Protein AF-A0A117SUQ1-F1 (afdb_monomer)

Radius of gyration: 14.49 Å; Cα contacts (8 Å, |Δi|>4): 176; chains: 1; bounding box: 34×28×43 Å

Solvent-accessible surface area (backbone atoms only — not comparable to full-atom values): 6159 Å² total; per-residue (Å²): 117,46,29,34,30,40,21,9,68,80,83,81,52,72,22,83,50,46,45,81,46,21,34,23,33,42,32,31,40,35,34,81,90,78,72,46,76,41,84,72,52,73,45,76,35,82,58,24,73,60,69,93,55,97,49,68,66,69,52,46,56,70,32,52,77,69,72,52,56,89,61,70,69,55,27,55,50,48,42,35,70,76,75,39,67,80,47,77,41,78,49,55,72,30,73,54,71,68,58,49,47,68,79,65,68,123

pLDDT: mean 83.5, std 16.39, range [40.38, 98.38]

Secondary structure (DSSP, 8-state):
-EEEEEEESSSSSBPSSBGGG-SEEEEEEEETTTTEEEEEEEEE-TTSS----S-HHHHHHHHHTTT---SHHHHHHHHHHHHSTT-SEEE-SB--HHHHHHHH--

Mean predicted aligned error: 6.82 Å

Foldseek 3Di:
DAKEWAQAQPLPDFDPDASLQRQKTFIWDQDPVVRDIGTDDMGGRPNNPQDPDVDPVVSCVVCVVVVADNDAPSNLVCCCVPPCVRHPYYDHPDHDPRSVCNNPVD

Sequence (106 aa):
MIRIALCTNDGKSISDGHFAHAKRYVIYDYDERTGNLNYVETRDNPLGNVADIDDPEAMHNAISDLGIPMHGVEKYEWLHRNMLNDVNVVIASGACPLSHSYFTSG

Structure (mmCIF, N/CA/C/O backbone):
data_AF-A0A117SUQ1-F1
#
_entry.id   AF-A0A117SUQ1-F1
#
loop_
_atom_site.group_PDB
_atom_site.id
_atom_site.type_symbol
_atom_site.label_atom_id
_atom_site.label_alt_id
_atom_site.label_comp_id
_atom_site.label_asym_id
_atom_site.label_entity_id
_atom_site.label_seq_id
_atom_site.pdbx_PDB_ins_code
_atom_site.Cartn_x
_atom_site.Cartn_y
_atom_site.Cartn_z
_atom_site.occupancy
_atom_site.B_iso_or_equiv
_atom_site.auth_seq_id
_atom_site.auth_comp_id
_atom_site.auth_asym_id
_atom_site.auth_atom_id
_atom_site.pdbx_PDB_model_num
ATOM 1 N N . MET A 1 1 ? -14.301 5.086 9.620 1.00 90.31 1 MET A N 1
ATOM 2 C CA . MET A 1 1 ? -13.560 3.850 9.286 1.00 90.31 1 MET A CA 1
ATOM 3 C C . MET A 1 1 ? -12.492 4.258 8.309 1.00 90.31 1 MET A C 1
ATOM 5 O O . MET A 1 1 ? -12.838 4.787 7.259 1.00 90.31 1 MET A O 1
ATOM 9 N N . ILE A 1 2 ? -11.233 4.080 8.684 1.00 97.31 2 ILE A N 1
ATOM 10 C CA . ILE A 1 2 ? -10.087 4.436 7.849 1.00 97.31 2 ILE A CA 1
ATOM 11 C C . ILE A 1 2 ? -9.510 3.139 7.297 1.00 97.31 2 ILE A C 1
ATOM 13 O O . ILE A 1 2 ? -9.128 2.266 8.077 1.00 97.31 2 ILE A O 1
ATOM 17 N N . ARG A 1 3 ? -9.431 3.019 5.973 1.00 98.19 3 ARG A N 1
ATOM 18 C CA . ARG A 1 3 ? -8.778 1.892 5.312 1.00 98.19 3 ARG A CA 1
ATOM 19 C C . ARG A 1 3 ? -7.293 2.171 5.125 1.00 98.19 3 ARG A C 1
ATOM 21 O O . ARG A 1 3 ? -6.906 3.176 4.528 1.00 98.19 3 ARG A O 1
ATOM 28 N N . ILE A 1 4 ? -6.467 1.273 5.642 1.00 98.12 4 ILE A N 1
ATOM 29 C CA . ILE A 1 4 ? -5.013 1.403 5.709 1.00 98.12 4 ILE A CA 1
ATOM 30 C C . ILE A 1 4 ? -4.377 0.286 4.884 1.00 98.12 4 ILE A C 1
ATOM 32 O O . ILE A 1 4 ? -4.691 -0.883 5.091 1.00 98.12 4 ILE A O 1
ATOM 36 N N . ALA A 1 5 ? -3.442 0.632 4.001 1.00 97.75 5 ALA A N 1
ATOM 37 C CA . ALA A 1 5 ? -2.581 -0.319 3.309 1.00 97.75 5 ALA A CA 1
ATOM 38 C C . ALA A 1 5 ? -1.170 -0.313 3.908 1.00 97.75 5 ALA A C 1
ATOM 40 O O . ALA A 1 5 ? -0.477 0.705 3.892 1.00 97.75 5 ALA A O 1
ATOM 41 N N . LEU A 1 6 ? -0.719 -1.468 4.392 1.00 97.19 6 LEU A N 1
ATOM 42 C CA . LEU A 1 6 ? 0.658 -1.714 4.816 1.00 97.19 6 LEU A CA 1
ATOM 43 C C . LEU A 1 6 ? 1.451 -2.361 3.679 1.00 97.19 6 LEU A C 1
ATOM 45 O O . LEU A 1 6 ? 1.113 -3.450 3.214 1.00 97.19 6 LEU A O 1
ATOM 49 N N . CYS A 1 7 ? 2.518 -1.696 3.243 1.00 96.12 7 CYS A N 1
ATOM 50 C CA . CYS A 1 7 ? 3.359 -2.157 2.140 1.00 96.12 7 CYS A CA 1
ATOM 51 C C . CYS A 1 7 ? 4.370 -3.183 2.645 1.00 96.12 7 CYS A C 1
ATOM 53 O O . CYS A 1 7 ? 5.173 -2.865 3.519 1.00 96.12 7 CYS A O 1
ATOM 55 N N . THR A 1 8 ? 4.368 -4.399 2.101 1.00 94.94 8 THR A N 1
ATOM 56 C CA . THR A 1 8 ? 5.217 -5.493 2.591 1.00 94.94 8 THR A CA 1
ATOM 57 C C . THR A 1 8 ? 5.697 -6.410 1.470 1.00 94.94 8 THR A C 1
ATOM 59 O O . THR A 1 8 ? 5.062 -6.523 0.423 1.00 94.94 8 THR A O 1
ATOM 62 N N . ASN A 1 9 ? 6.835 -7.068 1.700 1.00 91.81 9 ASN A N 1
ATOM 63 C CA . ASN A 1 9 ? 7.374 -8.102 0.816 1.00 91.81 9 ASN A CA 1
ATOM 64 C C . ASN A 1 9 ? 7.082 -9.524 1.318 1.00 91.81 9 ASN A C 1
ATOM 66 O O . ASN A 1 9 ? 7.014 -10.458 0.521 1.00 91.81 9 ASN A O 1
ATOM 70 N N . ASP A 1 10 ? 6.887 -9.691 2.626 1.00 90.69 10 ASP A N 1
ATOM 71 C CA . ASP A 1 10 ? 6.755 -10.983 3.307 1.00 90.69 10 ASP A CA 1
ATOM 72 C C . ASP A 1 10 ? 5.393 -11.168 4.006 1.00 90.69 10 ASP A C 1
ATOM 74 O O . ASP A 1 10 ? 5.078 -12.265 4.469 1.00 90.69 10 ASP A O 1
ATOM 78 N N . GLY A 1 11 ? 4.550 -10.129 4.042 1.00 88.12 11 GLY A N 1
ATOM 79 C CA . GLY A 1 11 ? 3.264 -10.116 4.748 1.00 88.12 11 GLY A CA 1
ATOM 80 C C . GLY A 1 11 ? 3.366 -9.803 6.242 1.00 88.12 11 GLY A C 1
ATOM 81 O O . GLY A 1 11 ? 2.350 -9.844 6.928 1.00 88.12 11 GLY A O 1
ATOM 82 N N . LYS A 1 12 ? 4.568 -9.535 6.760 1.00 87.81 12 LYS A N 1
ATOM 83 C CA . LYS A 1 12 ? 4.847 -9.403 8.199 1.00 87.81 12 LYS A CA 1
ATOM 84 C C . LYS A 1 12 ? 5.567 -8.106 8.540 1.00 87.81 12 LYS A C 1
ATOM 86 O O . LYS A 1 12 ? 5.257 -7.489 9.553 1.00 87.81 12 LYS A O 1
ATOM 91 N N . SER A 1 13 ? 6.531 -7.712 7.719 1.00 92.25 13 SER A N 1
ATOM 92 C CA . SER A 1 13 ? 7.364 -6.528 7.900 1.00 92.25 13 SER A CA 1
ATOM 93 C C . SER A 1 13 ? 7.075 -5.489 6.822 1.00 92.25 13 SER A C 1
ATOM 95 O O . SER A 1 13 ? 6.653 -5.827 5.716 1.00 92.25 13 SER A O 1
ATOM 97 N N . ILE A 1 14 ? 7.277 -4.208 7.132 1.00 92.56 14 ILE A N 1
ATOM 98 C CA . ILE A 1 14 ? 7.167 -3.157 6.116 1.00 92.56 14 ILE A CA 1
ATOM 99 C C . ILE A 1 14 ? 8.297 -3.358 5.101 1.00 92.56 14 ILE A C 1
ATOM 101 O O . ILE A 1 14 ? 9.453 -3.501 5.495 1.00 92.56 14 ILE A O 1
ATOM 105 N N . SER A 1 15 ? 7.954 -3.369 3.810 1.00 91.06 15 SER A N 1
ATOM 106 C CA . SER A 1 15 ? 8.919 -3.472 2.709 1.00 91.06 15 SER A CA 1
ATOM 107 C C . SER A 1 15 ? 9.977 -2.389 2.848 1.00 91.06 15 SER A C 1
ATOM 109 O O . SER A 1 15 ? 9.646 -1.228 3.100 1.00 91.06 15 SER A O 1
ATOM 111 N N . ASP A 1 16 ? 11.232 -2.742 2.612 1.00 84.88 16 ASP A N 1
ATOM 112 C CA . ASP A 1 16 ? 12.277 -1.773 2.336 1.00 84.88 16 ASP A CA 1
ATOM 113 C C . ASP A 1 16 ? 12.023 -1.094 0.979 1.00 84.88 16 ASP A C 1
ATOM 115 O O . ASP A 1 16 ? 11.482 -1.688 0.044 1.00 84.88 16 ASP A O 1
ATOM 119 N N . GLY A 1 17 ? 12.342 0.196 0.891 1.00 84.75 17 GLY A N 1
ATOM 120 C CA . GLY A 1 17 ? 12.249 0.963 -0.347 1.00 84.75 17 GLY A CA 1
ATOM 121 C C . GLY A 1 17 ? 10.867 1.538 -0.674 1.00 84.75 17 GLY A C 1
ATOM 122 O O . GLY A 1 17 ? 10.049 1.863 0.187 1.00 84.75 17 GLY A O 1
ATOM 123 N N . HIS A 1 18 ? 10.651 1.77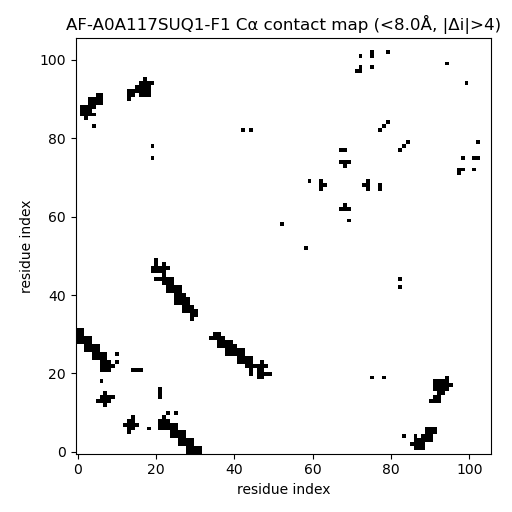4 -1.965 1.00 87.81 18 HIS A N 1
ATOM 124 C CA . HIS A 1 18 ? 9.525 2.559 -2.457 1.00 87.81 18 HIS A CA 1
ATOM 125 C C . HIS A 1 18 ? 8.228 1.734 -2.488 1.00 87.81 18 HIS A C 1
ATOM 127 O O . HIS A 1 18 ? 8.188 0.66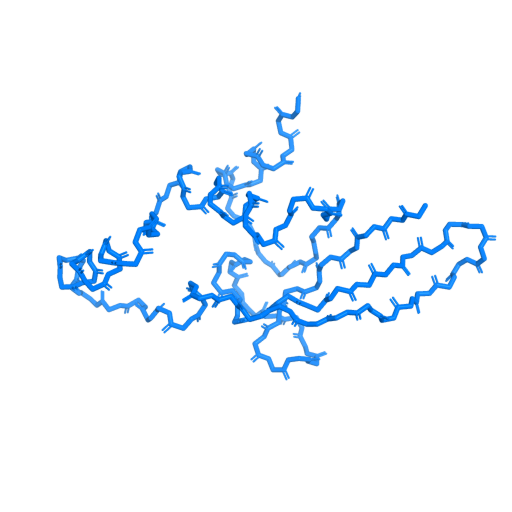9 -3.099 1.00 87.81 18 HIS A O 1
ATOM 133 N N . PHE A 1 19 ? 7.130 2.252 -1.924 1.00 90.12 19 PHE A N 1
ATOM 134 C CA . PHE A 1 19 ? 5.859 1.517 -1.769 1.00 90.12 19 PHE A CA 1
ATOM 135 C C . PHE A 1 19 ? 5.303 0.901 -3.069 1.00 90.12 19 PHE A C 1
ATOM 137 O O . PHE A 1 19 ? 4.699 -0.169 -3.056 1.00 90.12 19 PHE A O 1
ATOM 144 N N . ALA A 1 20 ? 5.516 1.569 -4.205 1.00 88.75 20 ALA A N 1
ATOM 145 C CA . ALA A 1 20 ? 5.099 1.094 -5.525 1.00 88.75 20 ALA A CA 1
ATOM 146 C C . ALA A 1 20 ? 5.792 -0.213 -5.978 1.00 88.75 20 ALA A C 1
ATOM 148 O O . ALA A 1 20 ? 5.342 -0.823 -6.946 1.00 88.75 20 ALA A O 1
ATOM 149 N N . HIS A 1 21 ? 6.876 -0.619 -5.306 1.00 87.19 21 HIS A N 1
ATOM 150 C CA . HIS A 1 21 ? 7.614 -1.867 -5.541 1.00 87.19 21 HIS A CA 1
ATOM 151 C C . HIS A 1 21 ? 7.360 -2.921 -4.455 1.00 87.19 21 HIS A C 1
ATOM 153 O O . HIS A 1 21 ? 7.855 -4.038 -4.568 1.00 87.19 21 HIS A O 1
ATOM 159 N N . ALA A 1 22 ? 6.581 -2.607 -3.414 1.00 91.69 22 ALA A N 1
ATOM 160 C CA . ALA A 1 22 ? 6.212 -3.608 -2.423 1.00 91.69 22 ALA A CA 1
ATOM 161 C C . ALA A 1 22 ? 5.446 -4.748 -3.103 1.00 91.69 22 ALA A C 1
ATOM 163 O O . ALA A 1 22 ? 4.555 -4.495 -3.919 1.00 91.69 22 ALA A O 1
ATOM 164 N N . LYS A 1 23 ? 5.775 -5.998 -2.765 1.00 92.50 23 LYS A N 1
ATOM 165 C CA . LYS A 1 23 ? 5.153 -7.179 -3.392 1.00 92.50 23 LYS A CA 1
ATOM 166 C C . LYS A 1 23 ? 3.678 -7.327 -3.064 1.00 92.50 23 LYS A C 1
ATOM 168 O O . LYS A 1 23 ? 2.943 -7.924 -3.844 1.00 92.50 23 LYS A O 1
ATOM 173 N N . ARG A 1 24 ? 3.239 -6.812 -1.919 1.00 95.19 24 ARG A N 1
ATOM 174 C CA . ARG A 1 24 ? 1.843 -6.882 -1.495 1.00 95.19 24 ARG A CA 1
ATOM 175 C C . ARG A 1 24 ? 1.456 -5.722 -0.583 1.00 95.19 24 ARG A C 1
ATOM 177 O O . ARG A 1 24 ? 2.297 -5.129 0.098 1.00 95.19 24 ARG A O 1
ATOM 184 N N . TYR A 1 25 ? 0.156 -5.466 -0.535 1.00 97.06 25 TYR A N 1
ATOM 185 C CA . TYR A 1 25 ? -0.485 -4.533 0.384 1.00 97.06 25 TYR A CA 1
ATOM 186 C C . TYR A 1 25 ? -1.373 -5.312 1.352 1.00 97.06 25 TYR A C 1
ATOM 188 O O . TYR A 1 25 ? -2.311 -5.989 0.931 1.00 97.06 25 TYR A O 1
ATOM 196 N N . VAL A 1 26 ? -1.081 -5.238 2.650 1.00 97.62 26 VAL A N 1
ATOM 197 C CA . VAL A 1 26 ? -1.945 -5.810 3.692 1.00 97.62 26 VAL A CA 1
ATOM 198 C C . VAL A 1 26 ? -2.932 -4.738 4.126 1.00 97.62 26 VAL A C 1
ATOM 200 O O . VAL A 1 26 ? -2.520 -3.668 4.576 1.00 97.62 26 VAL A O 1
ATOM 203 N N . ILE A 1 27 ? -4.221 -5.016 3.962 1.00 98.06 27 ILE A N 1
ATOM 204 C CA . ILE A 1 27 ? -5.287 -4.040 4.156 1.00 98.06 27 ILE A CA 1
ATOM 205 C C . ILE A 1 27 ? -5.926 -4.232 5.526 1.00 98.06 27 ILE A C 1
ATOM 207 O O . ILE A 1 27 ? -6.320 -5.342 5.894 1.00 98.06 27 ILE A O 1
ATOM 211 N N . TYR A 1 28 ? -6.052 -3.129 6.255 1.00 97.94 28 TYR A N 1
ATOM 212 C CA . TYR A 1 28 ? -6.724 -3.062 7.543 1.00 97.94 28 TYR A CA 1
ATOM 213 C C . TYR A 1 28 ? -7.793 -1.980 7.553 1.00 97.94 28 TYR A C 1
ATOM 215 O O . TYR A 1 28 ? -7.635 -0.933 6.928 1.00 97.94 28 TYR A O 1
ATOM 223 N N . ASP A 1 29 ? -8.825 -2.203 8.355 1.00 98.38 29 ASP A N 1
ATOM 224 C CA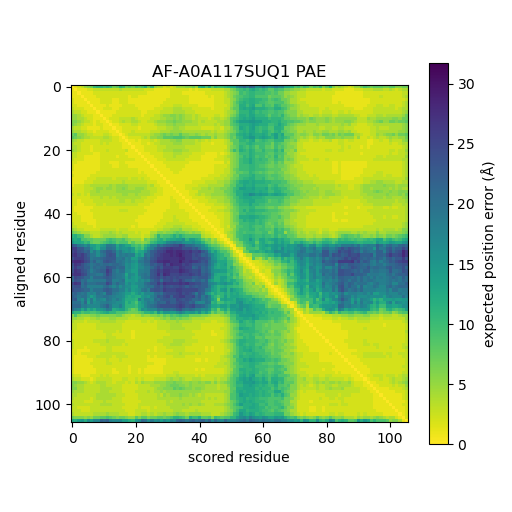 . ASP A 1 29 ? -9.778 -1.178 8.746 1.00 98.38 29 ASP A CA 1
ATOM 225 C C . ASP A 1 29 ? -9.498 -0.737 10.176 1.00 98.38 29 ASP A C 1
ATOM 227 O O . ASP A 1 29 ? -9.534 -1.539 11.113 1.00 98.38 29 ASP A O 1
ATOM 231 N N . TYR A 1 30 ? -9.251 0.558 10.341 1.00 98.00 30 TYR A N 1
ATOM 232 C CA . TYR A 1 30 ? -9.168 1.202 11.639 1.00 98.00 30 TYR A CA 1
ATOM 233 C C . TYR A 1 30 ? -10.519 1.826 11.997 1.00 98.00 30 TYR A C 1
ATOM 235 O O . TYR A 1 30 ? -11.032 2.713 11.298 1.00 98.00 30 TYR A O 1
ATOM 243 N N . ASP A 1 31 ? -11.109 1.343 13.088 1.00 97.50 31 ASP A N 1
ATOM 244 C CA . ASP A 1 31 ? -12.302 1.936 13.678 1.00 97.50 31 ASP A CA 1
ATOM 245 C C . ASP A 1 31 ? -11.902 3.031 14.668 1.00 97.50 31 ASP A C 1
ATOM 247 O O . ASP A 1 31 ? -11.524 2.764 15.806 1.00 97.50 31 ASP A O 1
ATOM 251 N N . GLU A 1 32 ? -12.044 4.284 14.245 1.00 95.12 32 GLU A N 1
ATOM 252 C CA . GLU A 1 32 ? -11.721 5.466 15.050 1.00 95.12 32 GLU A CA 1
ATOM 253 C C . GLU A 1 32 ? -12.526 5.560 16.354 1.00 95.12 32 GLU A C 1
ATOM 255 O O . GLU A 1 32 ? -12.096 6.226 17.292 1.00 95.12 32 GLU A O 1
ATOM 260 N N . ARG A 1 33 ? -13.692 4.905 16.440 1.00 96.38 33 ARG A N 1
ATOM 261 C CA . ARG A 1 33 ? -14.545 4.951 17.636 1.00 96.38 33 ARG A CA 1
ATOM 262 C C . ARG A 1 33 ? -14.063 4.003 18.722 1.00 96.38 33 ARG A C 1
ATOM 264 O O . ARG A 1 33 ? -14.236 4.298 19.902 1.00 96.38 33 ARG A O 1
ATOM 271 N N . THR A 1 34 ? -13.535 2.849 18.323 1.00 96.69 34 THR A N 1
ATOM 272 C CA . THR A 1 34 ? -13.122 1.783 19.247 1.00 96.69 34 THR A CA 1
ATOM 273 C C . THR A 1 34 ? -11.608 1.654 19.370 1.00 96.69 34 THR A C 1
ATOM 275 O O . THR A 1 34 ? -11.132 1.034 20.314 1.00 96.69 34 THR A O 1
ATOM 278 N N . GLY A 1 35 ? -10.852 2.244 18.443 1.00 95.50 35 GLY A N 1
ATOM 279 C CA . GLY A 1 35 ? -9.405 2.080 18.333 1.00 95.50 35 GLY A CA 1
ATOM 280 C C . GLY A 1 35 ? -8.985 0.711 17.790 1.00 95.50 35 GLY A C 1
ATOM 281 O O . GLY A 1 35 ? -7.797 0.394 17.789 1.00 95.50 35 GLY A O 1
ATOM 282 N N . ASN A 1 36 ? -9.936 -0.115 17.345 1.00 97.31 36 ASN A N 1
ATOM 283 C CA . ASN A 1 36 ? -9.646 -1.459 16.867 1.00 97.31 36 ASN A CA 1
ATOM 284 C C . ASN A 1 36 ? -9.110 -1.434 15.436 1.00 97.31 36 ASN A C 1
ATOM 286 O O . ASN A 1 36 ? -9.652 -0.755 14.561 1.00 97.31 36 ASN A O 1
ATOM 290 N N . LEU A 1 37 ? -8.079 -2.243 15.201 1.00 96.75 37 LEU A N 1
ATOM 291 C CA . LEU A 1 37 ? -7.535 -2.517 13.880 1.00 96.75 37 LEU A CA 1
ATOM 292 C C . LEU A 1 37 ? -7.972 -3.917 13.446 1.00 96.75 37 LEU A C 1
ATOM 294 O O . LEU A 1 37 ? -7.639 -4.903 14.101 1.00 96.75 37 LEU A O 1
ATOM 298 N N . ASN A 1 38 ? -8.700 -4.006 12.338 1.00 97.38 38 ASN A N 1
ATOM 299 C CA . ASN A 1 38 ? -9.225 -5.265 11.823 1.00 97.38 38 ASN A CA 1
ATOM 300 C C . ASN A 1 38 ? -8.561 -5.598 10.491 1.00 97.38 38 ASN A C 1
ATOM 302 O O . ASN A 1 38 ? -8.537 -4.764 9.590 1.00 97.38 38 ASN A O 1
ATOM 306 N N . TYR A 1 39 ? -8.023 -6.811 10.362 1.00 97.06 39 TYR A N 1
ATOM 307 C CA . TYR A 1 39 ? -7.528 -7.313 9.081 1.00 97.06 39 TYR A CA 1
ATOM 308 C C . TYR A 1 39 ? -8.688 -7.456 8.091 1.00 97.06 39 TYR A C 1
ATOM 310 O O . TYR A 1 39 ? -9.733 -8.000 8.447 1.00 97.06 39 TYR A O 1
ATOM 318 N N . VAL A 1 40 ? 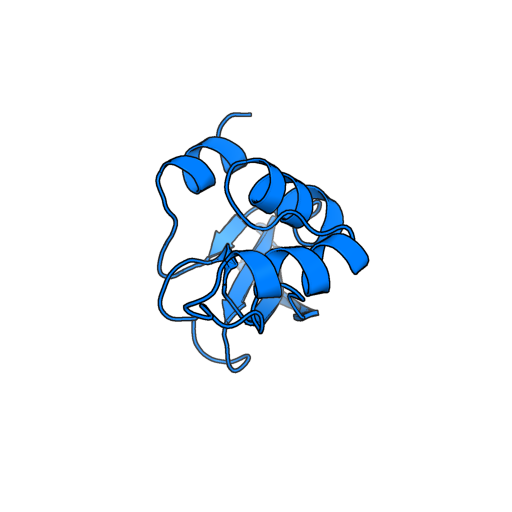-8.483 -6.991 6.859 1.00 97.75 40 VAL A N 1
ATOM 319 C CA . VAL A 1 40 ? -9.461 -7.102 5.771 1.00 97.75 40 VAL A CA 1
ATOM 320 C C . VAL A 1 40 ? -8.992 -8.143 4.764 1.00 97.75 40 VAL A C 1
ATOM 322 O O . VAL A 1 40 ? -9.644 -9.168 4.584 1.00 97.75 40 VAL A O 1
ATOM 325 N N . GLU A 1 41 ? -7.859 -7.885 4.112 1.00 97.50 41 GLU A N 1
ATOM 326 C CA . GLU A 1 41 ? -7.345 -8.731 3.037 1.00 97.50 41 GLU A CA 1
ATOM 327 C C . GLU A 1 41 ? -5.858 -8.477 2.758 1.00 97.50 41 GLU A C 1
ATOM 329 O O . GLU A 1 41 ? -5.191 -7.646 3.380 1.00 97.50 41 GLU A O 1
ATOM 334 N N . THR A 1 42 ? -5.310 -9.209 1.794 1.00 97.31 42 THR A N 1
ATOM 335 C CA . THR A 1 42 ? -3.972 -8.974 1.254 1.00 97.31 42 THR A CA 1
ATOM 336 C C . THR A 1 42 ? -4.054 -8.940 -0.260 1.00 97.31 42 THR A C 1
ATOM 338 O O . THR A 1 42 ? -4.587 -9.863 -0.867 1.00 97.31 42 THR A O 1
ATOM 341 N N . ARG A 1 43 ? -3.531 -7.868 -0.856 1.00 96.00 43 ARG A N 1
ATOM 342 C CA . ARG A 1 43 ? -3.524 -7.650 -2.304 1.00 96.00 43 ARG A CA 1
ATOM 343 C C . ARG A 1 43 ? -2.112 -7.851 -2.832 1.00 96.00 43 ARG A C 1
ATOM 345 O O . ARG A 1 43 ? -1.203 -7.137 -2.407 1.00 96.00 43 ARG A O 1
ATOM 352 N N . ASP A 1 44 ? -1.925 -8.790 -3.752 1.00 93.56 44 ASP A N 1
ATOM 353 C CA . ASP A 1 44 ? -0.641 -8.975 -4.430 1.00 93.56 44 ASP A CA 1
ATOM 354 C C . ASP A 1 44 ? -0.451 -7.891 -5.492 1.00 93.56 44 ASP A C 1
ATOM 356 O O . ASP A 1 44 ? -1.300 -7.687 -6.357 1.00 93.56 44 ASP A O 1
ATOM 360 N N . ASN A 1 45 ? 0.667 -7.172 -5.412 1.00 90.12 45 ASN A N 1
ATOM 361 C CA . ASN A 1 45 ? 0.997 -6.112 -6.350 1.00 90.12 45 ASN A CA 1
ATOM 362 C C . ASN A 1 45 ? 1.689 -6.719 -7.580 1.00 90.12 45 ASN A C 1
ATOM 364 O O . ASN A 1 45 ? 2.842 -7.153 -7.462 1.00 90.12 45 ASN A O 1
ATOM 368 N N . PRO A 1 46 ? 1.061 -6.704 -8.770 1.00 84.31 46 PRO A N 1
ATOM 369 C CA . PRO A 1 46 ? 1.686 -7.248 -9.974 1.00 84.31 46 PRO A CA 1
ATOM 370 C C . PRO A 1 46 ? 2.974 -6.503 -10.350 1.00 84.31 46 PRO A C 1
ATOM 372 O O . PRO A 1 46 ? 3.853 -7.084 -10.979 1.00 84.31 46 PRO A O 1
ATOM 375 N N . LEU A 1 47 ? 3.135 -5.254 -9.899 1.00 79.94 47 LEU A N 1
ATOM 376 C CA . LEU A 1 47 ? 4.336 -4.452 -10.125 1.00 79.94 47 LEU A CA 1
ATOM 377 C C . LEU A 1 47 ? 5.463 -4.707 -9.116 1.00 79.94 47 LEU A C 1
ATOM 379 O O . LEU A 1 47 ? 6.577 -4.241 -9.333 1.00 79.94 47 LEU A O 1
ATOM 383 N N . GLY A 1 48 ? 5.209 -5.425 -8.019 1.00 76.19 48 GLY A N 1
ATOM 384 C CA . GLY A 1 48 ? 6.210 -5.651 -6.968 1.00 76.19 48 GLY A CA 1
ATOM 385 C C . GLY A 1 48 ? 7.191 -6.793 -7.258 1.00 76.19 48 GLY A C 1
ATOM 386 O O . GLY A 1 48 ? 8.230 -6.897 -6.613 1.00 76.19 48 GLY A O 1
ATOM 387 N N . ASN A 1 49 ? 6.877 -7.653 -8.232 1.00 64.94 49 ASN A N 1
ATOM 388 C CA . ASN A 1 49 ? 7.778 -8.707 -8.717 1.00 64.94 49 ASN A CA 1
ATOM 389 C C . ASN A 1 49 ? 8.458 -8.349 -10.043 1.00 64.94 49 ASN A C 1
ATOM 391 O O . ASN A 1 49 ? 9.226 -9.154 -10.569 1.00 64.94 49 ASN A O 1
ATOM 395 N N . VAL A 1 50 ? 8.182 -7.161 -10.582 1.00 63.16 50 VAL A N 1
ATOM 396 C CA . VAL A 1 50 ? 8.913 -6.642 -11.732 1.00 63.16 50 VAL A CA 1
ATOM 397 C C . VAL A 1 50 ? 10.297 -6.265 -11.225 1.00 63.16 50 VAL A C 1
ATOM 399 O O . VAL A 1 50 ? 10.455 -5.289 -10.492 1.00 63.16 50 VAL A O 1
ATOM 402 N N . ALA A 1 51 ? 11.277 -7.112 -11.531 1.00 47.56 51 ALA A N 1
ATOM 403 C CA . ALA A 1 51 ? 12.668 -6.826 -11.236 1.00 47.56 51 ALA A CA 1
ATOM 404 C C . ALA A 1 51 ? 13.077 -5.528 -11.944 1.00 47.56 51 ALA A C 1
ATOM 406 O O . ALA A 1 51 ? 12.677 -5.306 -13.088 1.00 47.56 51 ALA A O 1
ATOM 407 N N . ASP A 1 52 ? 13.901 -4.714 -11.278 1.00 48.91 52 ASP A N 1
ATOM 408 C CA . ASP A 1 52 ? 14.736 -3.720 -11.953 1.00 48.91 52 ASP A CA 1
ATOM 409 C C . ASP A 1 52 ? 15.703 -4.506 -12.858 1.00 48.91 52 ASP A C 1
ATOM 411 O O . ASP A 1 52 ? 16.799 -4.885 -12.454 1.00 48.91 52 ASP A O 1
ATOM 415 N N . ILE A 1 53 ? 15.236 -4.897 -14.044 1.00 40.38 53 ILE A N 1
ATOM 416 C CA . ILE A 1 53 ? 16.063 -5.510 -15.078 1.00 40.38 53 ILE A CA 1
ATOM 417 C C . ILE A 1 53 ? 16.781 -4.369 -15.790 1.00 40.38 53 ILE A C 1
ATOM 419 O O . ILE A 1 53 ? 16.146 -3.415 -16.235 1.00 40.38 53 ILE A O 1
ATOM 423 N N . ASP A 1 54 ? 18.102 -4.502 -15.925 1.00 42.34 54 ASP A N 1
ATOM 424 C CA . ASP A 1 54 ? 19.012 -3.528 -16.550 1.00 42.34 54 ASP A CA 1
ATOM 425 C C . ASP A 1 54 ? 18.696 -3.209 -18.031 1.00 42.34 54 ASP A C 1
ATOM 427 O O . ASP A 1 54 ? 19.369 -2.378 -18.640 1.00 42.34 54 ASP A O 1
ATOM 431 N N . ASP A 1 55 ? 17.681 -3.853 -18.620 1.00 45.78 55 ASP A N 1
ATOM 432 C CA . ASP A 1 55 ? 17.177 -3.611 -19.973 1.00 45.78 55 ASP A CA 1
ATOM 433 C C . ASP A 1 55 ? 15.725 -3.076 -19.944 1.00 45.78 55 ASP A C 1
ATOM 435 O O . ASP A 1 55 ? 14.757 -3.849 -19.879 1.00 45.78 55 ASP A O 1
ATOM 439 N N . PRO A 1 56 ? 15.554 -1.743 -20.007 1.00 53.69 56 PRO A N 1
ATOM 440 C CA . PRO A 1 56 ? 14.253 -1.085 -20.007 1.00 53.69 56 PRO A CA 1
ATOM 441 C C . PRO A 1 56 ? 13.338 -1.466 -21.180 1.00 53.69 56 PRO A C 1
ATOM 443 O O . PRO A 1 56 ? 12.120 -1.340 -21.038 1.00 53.69 56 PRO A O 1
ATOM 446 N N . GLU A 1 57 ? 13.873 -1.917 -22.324 1.00 53.69 57 GLU A N 1
ATOM 447 C CA . GLU A 1 57 ? 13.069 -2.234 -23.516 1.00 53.69 57 GLU A CA 1
ATOM 448 C C . GLU A 1 57 ? 12.435 -3.627 -23.433 1.00 53.69 57 GLU A C 1
ATOM 450 O O . GLU A 1 57 ? 11.243 -3.786 -23.713 1.00 53.69 57 GLU A O 1
ATOM 455 N N . ALA A 1 58 ? 13.187 -4.635 -22.982 1.00 52.44 58 ALA A N 1
ATOM 456 C CA . ALA A 1 58 ? 12.649 -5.979 -22.750 1.00 52.44 58 ALA A CA 1
ATOM 457 C C . ALA A 1 58 ? 11.551 -5.972 -21.667 1.00 52.44 58 ALA A C 1
ATOM 459 O O . ALA A 1 58 ? 10.553 -6.692 -21.762 1.00 52.44 58 ALA A O 1
ATOM 460 N N . MET A 1 59 ? 11.716 -5.098 -20.672 1.00 55.97 59 MET A N 1
ATOM 461 C CA . MET A 1 59 ? 10.771 -4.870 -19.583 1.00 55.97 59 MET A CA 1
ATOM 462 C C . MET A 1 59 ? 9.489 -4.158 -20.057 1.00 55.97 59 MET A C 1
ATOM 464 O O . MET A 1 59 ? 8.389 -4.529 -19.646 1.00 55.97 59 MET A O 1
ATOM 468 N N . HIS A 1 60 ? 9.616 -3.178 -20.962 1.00 56.50 60 HIS A N 1
ATOM 469 C CA . HIS A 1 60 ? 8.475 -2.464 -21.545 1.00 56.50 60 HIS A CA 1
ATOM 470 C C . HIS A 1 60 ? 7.539 -3.408 -22.299 1.00 56.50 60 HIS A C 1
ATOM 472 O O . HIS A 1 60 ? 6.326 -3.329 -22.134 1.00 56.50 60 HIS A O 1
ATOM 478 N N . ASN A 1 61 ? 8.094 -4.331 -23.086 1.00 56.09 61 ASN A N 1
ATOM 479 C CA . ASN A 1 61 ? 7.297 -5.223 -23.925 1.00 56.09 61 ASN A CA 1
ATOM 480 C C . ASN A 1 61 ? 6.512 -6.255 -23.097 1.00 56.09 61 ASN A C 1
ATOM 482 O O . ASN A 1 61 ? 5.316 -6.422 -23.306 1.00 56.09 61 ASN A O 1
ATOM 486 N N . ALA A 1 62 ? 7.136 -6.874 -22.088 1.00 56.16 62 ALA A N 1
ATOM 487 C CA .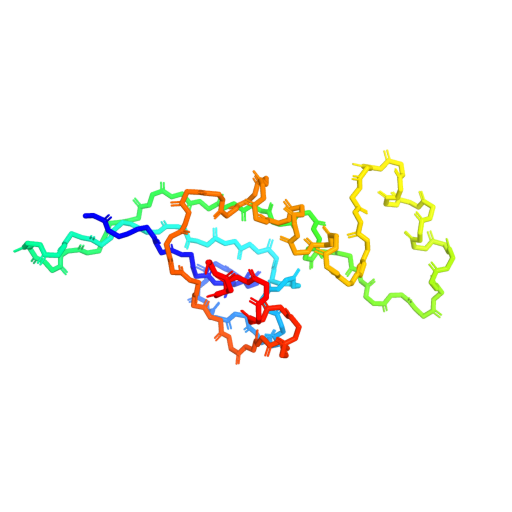 ALA A 1 62 ? 6.475 -7.890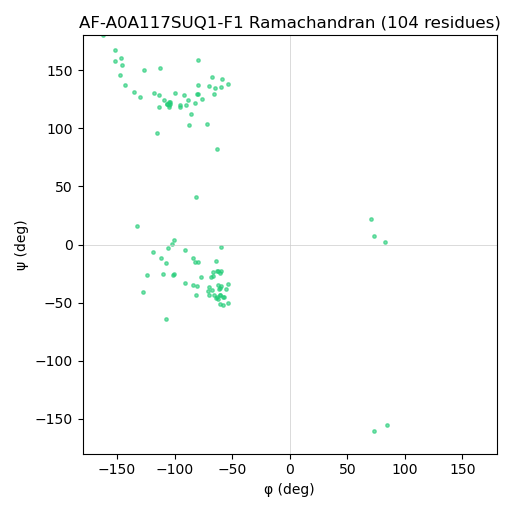 -21.259 1.00 56.16 62 ALA A CA 1
ATOM 488 C C . ALA A 1 62 ? 5.328 -7.341 -20.383 1.00 56.16 62 ALA A C 1
ATOM 490 O O . ALA A 1 62 ? 4.452 -8.099 -19.968 1.00 56.16 62 ALA A O 1
ATOM 491 N N . ILE A 1 63 ? 5.339 -6.039 -20.074 1.00 58.25 63 ILE A N 1
ATOM 492 C CA . ILE A 1 63 ? 4.393 -5.403 -19.140 1.00 58.25 63 ILE A CA 1
ATOM 493 C C . ILE A 1 63 ? 3.406 -4.475 -19.863 1.00 58.25 63 ILE A C 1
ATOM 495 O O . ILE A 1 63 ? 2.265 -4.331 -19.418 1.00 58.25 63 ILE A O 1
ATOM 499 N N . SER A 1 64 ? 3.775 -3.933 -21.030 1.00 57.62 64 SER A N 1
ATOM 500 C CA . SER A 1 64 ? 2.819 -3.310 -21.953 1.00 57.62 64 SER A CA 1
ATOM 501 C C . SER A 1 64 ? 1.752 -4.313 -22.405 1.00 57.62 64 SER A C 1
ATOM 503 O O . SER A 1 64 ? 0.577 -3.953 -22.445 1.00 57.62 64 SER A O 1
ATOM 505 N N . ASP A 1 65 ? 2.120 -5.586 -22.589 1.00 55.94 65 ASP A N 1
ATOM 506 C CA . ASP A 1 65 ? 1.177 -6.682 -22.863 1.00 55.94 65 ASP A CA 1
ATOM 507 C C . ASP A 1 65 ? 0.176 -6.932 -21.712 1.00 55.94 65 ASP A C 1
ATOM 509 O O . ASP A 1 65 ? -0.919 -7.449 -21.935 1.00 55.94 65 ASP A O 1
ATOM 513 N N . LEU A 1 66 ? 0.513 -6.524 -20.480 1.00 59.81 66 LEU A N 1
ATOM 514 C CA . LEU A 1 66 ? -0.375 -6.560 -19.308 1.00 59.81 66 LEU A CA 1
ATOM 515 C C . LEU A 1 66 ? -1.171 -5.252 -19.119 1.00 59.81 66 LEU A C 1
ATOM 517 O O . LEU A 1 66 ? -2.012 -5.170 -18.223 1.00 59.81 66 LEU A O 1
ATOM 521 N N . GLY A 1 67 ? -0.915 -4.228 -19.942 1.00 55.78 67 GLY A N 1
ATOM 522 C CA . GLY A 1 67 ? -1.554 -2.912 -19.867 1.00 55.78 67 GLY A CA 1
ATOM 523 C C . GLY A 1 67 ? -1.134 -2.067 -18.659 1.00 55.78 67 GLY A C 1
ATOM 524 O O . GLY A 1 67 ? -1.891 -1.182 -18.253 1.00 55.78 67 GLY A O 1
ATOM 525 N N . ILE A 1 68 ? 0.030 -2.341 -18.053 1.00 58.69 68 ILE A N 1
ATOM 526 C CA . ILE A 1 68 ? 0.460 -1.676 -16.815 1.00 58.69 68 ILE A CA 1
ATOM 527 C C . ILE A 1 68 ? 1.584 -0.662 -17.100 1.00 58.69 68 ILE A C 1
ATOM 529 O O . ILE A 1 68 ? 2.645 -1.042 -17.591 1.00 58.69 68 ILE A O 1
ATOM 533 N N . PRO A 1 69 ? 1.403 0.631 -16.788 1.00 60.53 69 PRO A N 1
ATOM 534 C CA . PRO A 1 69 ? 2.443 1.636 -16.984 1.00 60.53 69 PRO A CA 1
ATOM 535 C C . PRO A 1 69 ? 3.618 1.466 -16.007 1.00 60.53 69 PRO A C 1
ATOM 537 O O . PRO A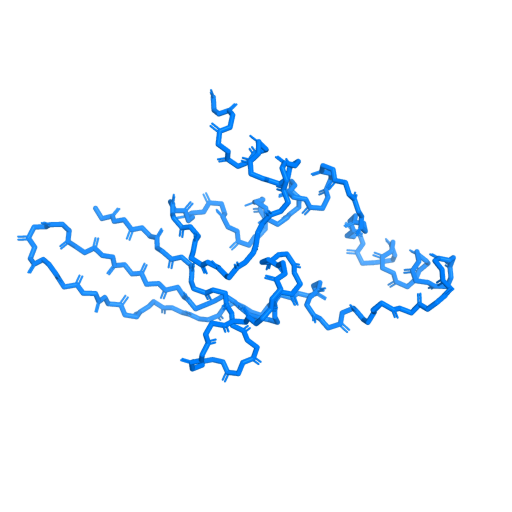 1 69 ? 3.449 1.250 -14.805 1.00 60.53 69 PRO A O 1
ATOM 540 N N . MET A 1 70 ? 4.828 1.591 -16.552 1.00 58.16 70 MET A N 1
ATOM 541 C CA . MET A 1 70 ? 6.080 1.151 -15.924 1.00 58.16 70 MET A CA 1
ATOM 542 C C . MET A 1 70 ? 6.697 2.158 -14.950 1.00 58.16 70 MET A C 1
ATOM 544 O O . MET A 1 70 ? 7.275 1.772 -13.932 1.00 58.16 70 MET A O 1
ATOM 548 N N . HIS A 1 71 ? 6.563 3.455 -15.230 1.00 62.25 71 HIS A N 1
ATOM 549 C CA . HIS A 1 71 ? 7.182 4.529 -14.456 1.00 62.25 71 HIS A CA 1
ATOM 550 C C . HIS A 1 71 ? 6.358 5.818 -14.523 1.00 62.25 71 HIS A C 1
ATOM 552 O O . HIS A 1 71 ? 5.456 5.966 -15.343 1.00 62.25 71 HIS A O 1
ATOM 558 N N . GLY A 1 72 ? 6.692 6.771 -13.652 1.00 67.81 72 GLY A N 1
ATOM 559 C CA . GLY A 1 72 ? 6.058 8.086 -13.641 1.00 67.81 72 GLY A CA 1
ATOM 560 C C . GLY A 1 72 ? 4.628 8.070 -13.099 1.00 67.81 72 GLY A C 1
ATOM 561 O O . GLY A 1 72 ? 4.226 7.165 -12.370 1.00 67.81 72 GLY A O 1
ATOM 562 N N . VAL A 1 73 ? 3.876 9.120 -13.431 1.00 79.25 73 VAL A N 1
ATOM 563 C CA . VAL A 1 73 ? 2.523 9.366 -12.905 1.00 79.25 73 VAL A CA 1
ATOM 564 C C . VAL A 1 73 ? 1.557 8.235 -13.251 1.00 79.25 73 VAL A C 1
ATOM 566 O O . VAL A 1 73 ? 0.764 7.835 -12.406 1.00 79.25 73 VAL A O 1
ATOM 569 N N . GLU A 1 74 ? 1.675 7.662 -14.445 1.00 80.62 74 GLU A N 1
ATOM 570 C CA . GLU A 1 74 ? 0.793 6.597 -14.926 1.00 80.62 74 GLU A CA 1
ATOM 571 C C . GLU A 1 74 ? 0.863 5.340 -14.041 1.00 80.62 74 GLU A C 1
ATOM 573 O O . GLU A 1 74 ? -0.169 4.746 -13.732 1.00 80.62 74 GLU A O 1
ATOM 578 N N . LYS A 1 75 ? 2.057 4.967 -13.545 1.00 81.81 75 LYS A N 1
ATOM 579 C CA . LYS A 1 75 ? 2.226 3.865 -12.575 1.00 81.81 75 LYS A CA 1
ATOM 580 C C . LYS A 1 75 ? 1.413 4.119 -11.306 1.00 81.81 75 LYS A C 1
ATOM 582 O O . LYS A 1 75 ? 0.747 3.223 -10.789 1.00 81.81 75 LYS A O 1
ATOM 587 N N . TYR A 1 76 ? 1.483 5.342 -10.787 1.00 87.38 76 TYR A N 1
ATOM 588 C CA . TYR A 1 76 ? 0.774 5.738 -9.571 1.00 87.38 76 TYR A CA 1
ATOM 589 C C . TYR A 1 76 ? -0.730 5.810 -9.798 1.00 87.38 76 TYR A C 1
ATOM 591 O O . TYR A 1 76 ? -1.498 5.380 -8.941 1.00 87.38 76 TYR A O 1
ATOM 599 N N . GLU A 1 77 ? -1.150 6.262 -10.974 1.00 87.44 77 GLU A N 1
ATOM 600 C CA . GLU A 1 77 ? -2.545 6.239 -11.381 1.00 87.44 77 GLU A CA 1
ATOM 601 C C . GLU A 1 77 ? -3.094 4.823 -11.489 1.00 87.44 77 GLU A C 1
ATOM 603 O O . GLU A 1 77 ? -4.169 4.544 -10.956 1.00 87.44 77 GLU A O 1
ATOM 608 N N . TRP A 1 78 ? -2.344 3.910 -12.100 1.00 88.06 78 TRP A N 1
ATOM 609 C CA . TRP A 1 78 ? -2.734 2.513 -12.183 1.00 88.06 78 TRP A CA 1
ATOM 610 C C . TRP A 1 78 ? -2.844 1.882 -10.791 1.00 88.06 78 TRP A C 1
ATOM 612 O O . TRP A 1 78 ? -3.861 1.257 -10.489 1.00 88.06 78 TRP A O 1
ATOM 622 N N . LEU A 1 79 ? -1.851 2.090 -9.917 1.00 90.62 79 LEU A N 1
ATOM 623 C CA . LEU A 1 79 ? -1.892 1.598 -8.535 1.00 90.62 79 LEU A CA 1
ATOM 624 C C . LEU A 1 79 ? -3.080 2.184 -7.768 1.00 90.62 79 LEU A C 1
ATOM 626 O O . LEU A 1 79 ? -3.790 1.448 -7.088 1.00 90.62 79 LEU A O 1
ATOM 630 N N . HIS A 1 80 ? -3.337 3.484 -7.908 1.00 92.19 80 HIS A N 1
ATOM 631 C CA . HIS A 1 80 ? -4.483 4.122 -7.274 1.00 92.19 80 HIS A CA 1
ATOM 632 C C . HIS A 1 80 ? -5.792 3.503 -7.761 1.00 92.19 80 HIS A C 1
ATOM 634 O O . HIS A 1 80 ? -6.583 3.062 -6.944 1.00 92.19 80 HIS A O 1
ATOM 640 N N . ARG A 1 81 ? -6.004 3.387 -9.074 1.00 91.94 81 ARG A N 1
ATOM 641 C CA . ARG A 1 81 ? -7.267 2.888 -9.638 1.00 91.94 81 ARG A CA 1
ATOM 642 C C . ARG A 1 81 ? -7.526 1.411 -9.341 1.00 91.94 81 ARG A C 1
ATOM 644 O O . ARG A 1 81 ? -8.671 1.050 -9.091 1.00 91.94 81 ARG A O 1
ATOM 651 N N . ASN A 1 82 ? -6.49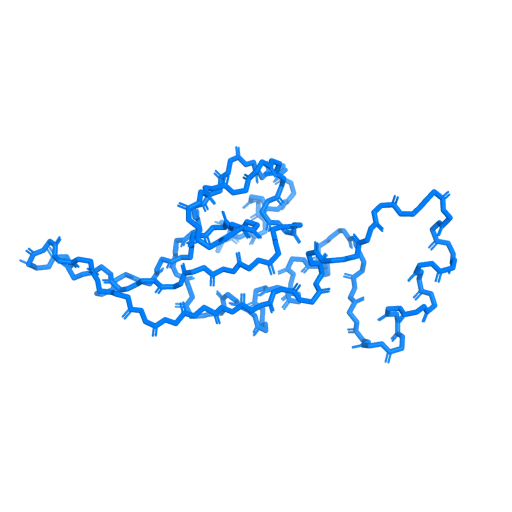1 0.575 -9.395 1.00 91.56 82 ASN A N 1
ATOM 652 C CA . ASN A 1 82 ? -6.652 -0.882 -9.376 1.00 91.56 82 ASN A CA 1
ATOM 653 C C . ASN A 1 82 ? -6.363 -1.517 -8.013 1.00 91.56 82 ASN A C 1
ATOM 655 O O . ASN A 1 82 ? -6.880 -2.591 -7.727 1.00 91.56 82 ASN A O 1
ATOM 659 N N . MET A 1 83 ? -5.529 -0.881 -7.186 1.00 93.31 83 MET A N 1
ATOM 660 C CA . MET A 1 83 ? -5.003 -1.498 -5.964 1.00 93.31 83 MET A CA 1
ATOM 661 C C . MET A 1 83 ? -5.288 -0.698 -4.699 1.00 93.31 83 MET A C 1
ATOM 663 O O . MET A 1 83 ? -5.293 -1.296 -3.627 1.00 93.31 83 MET A O 1
ATOM 667 N N . LEU A 1 84 ? -5.466 0.623 -4.786 1.00 95.38 84 LEU A N 1
ATOM 668 C CA . LEU A 1 84 ? -5.501 1.524 -3.625 1.00 95.38 84 LEU A CA 1
ATOM 669 C C . LEU A 1 84 ? -6.685 2.509 -3.662 1.00 95.38 84 LEU A C 1
ATOM 671 O O . LEU A 1 84 ? -6.668 3.503 -2.945 1.00 95.38 84 LEU A O 1
ATOM 675 N N . ASN A 1 85 ? -7.703 2.262 -4.489 1.00 95.12 85 ASN A N 1
ATOM 676 C CA . ASN A 1 85 ? -8.798 3.212 -4.734 1.00 95.12 85 ASN A CA 1
ATOM 677 C C . ASN A 1 85 ? -9.706 3.413 -3.514 1.00 95.12 85 ASN A C 1
ATOM 679 O O . ASN A 1 85 ? -10.326 4.461 -3.360 1.00 95.12 85 ASN A O 1
ATOM 683 N N . ASP A 1 86 ? -9.798 2.397 -2.662 1.00 96.19 86 ASP A N 1
ATOM 684 C CA . ASP A 1 86 ? -10.550 2.388 -1.413 1.00 96.19 86 ASP A CA 1
ATOM 685 C C . ASP A 1 86 ? -9.652 2.612 -0.187 1.00 96.19 86 ASP A C 1
ATOM 687 O O . ASP A 1 86 ? -10.131 2.551 0.943 1.00 96.19 86 ASP A O 1
ATOM 691 N N . VAL A 1 87 ? -8.354 2.854 -0.390 1.00 97.12 87 VAL A N 1
ATOM 692 C CA . VAL A 1 87 ? -7.375 3.045 0.682 1.00 97.12 87 VAL A CA 1
ATOM 693 C C . VAL A 1 87 ? -7.257 4.526 1.016 1.00 97.12 87 VAL A C 1
ATOM 695 O O . VAL A 1 87 ? -7.013 5.360 0.152 1.00 97.12 87 VAL A O 1
ATOM 698 N N . ASN A 1 88 ? -7.379 4.857 2.300 1.00 96.44 88 ASN A N 1
ATOM 699 C CA . ASN A 1 88 ? -7.225 6.224 2.794 1.00 96.44 88 ASN A CA 1
ATOM 700 C C . ASN A 1 88 ? -5.782 6.539 3.202 1.00 96.44 88 ASN A C 1
ATOM 702 O O . ASN A 1 88 ? -5.348 7.682 3.096 1.00 96.44 88 ASN A O 1
ATOM 706 N N . VAL A 1 89 ? -5.051 5.543 3.713 1.00 96.06 89 VAL A N 1
ATOM 707 C CA 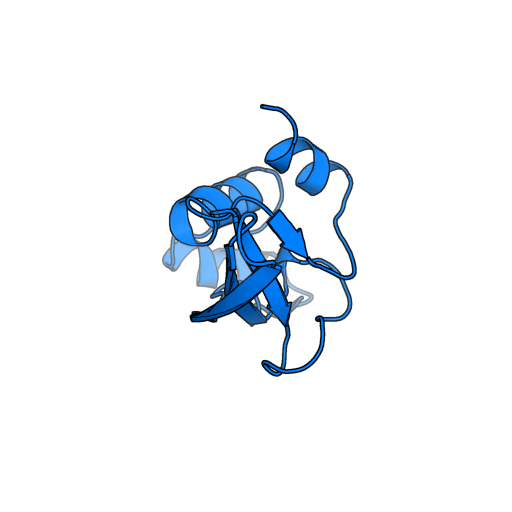. VAL A 1 89 ? -3.692 5.716 4.243 1.00 96.06 89 VAL A CA 1
ATOM 708 C C . VAL A 1 89 ? -2.786 4.603 3.738 1.00 96.06 89 VAL A C 1
ATOM 710 O O . VAL A 1 89 ? -3.109 3.426 3.873 1.00 96.06 89 VAL A O 1
ATOM 713 N N . VAL A 1 90 ? -1.615 4.970 3.222 1.00 95.88 90 VAL A N 1
ATOM 714 C CA . VAL A 1 90 ? -0.555 4.026 2.853 1.00 95.88 90 VAL A CA 1
ATOM 715 C C . VAL A 1 90 ? 0.598 4.165 3.843 1.00 95.88 90 VAL A C 1
ATOM 717 O O . VAL A 1 90 ? 1.143 5.251 4.022 1.00 95.88 90 VAL A O 1
ATOM 720 N N . ILE A 1 91 ? 0.984 3.057 4.474 1.00 95.94 91 ILE A N 1
ATOM 721 C CA . ILE A 1 91 ? 2.147 2.974 5.361 1.00 95.94 91 ILE A CA 1
ATOM 722 C C . ILE A 1 91 ? 3.266 2.242 4.617 1.00 95.94 91 ILE A C 1
ATOM 724 O O . ILE A 1 91 ? 3.126 1.072 4.248 1.00 95.94 91 ILE A O 1
ATOM 728 N N . ALA A 1 92 ? 4.381 2.939 4.405 1.00 94.62 92 ALA A N 1
ATOM 729 C CA . ALA A 1 92 ? 5.549 2.446 3.684 1.00 94.62 92 ALA A CA 1
ATOM 730 C C . ALA A 1 92 ? 6.847 3.017 4.269 1.00 94.62 92 ALA A C 1
ATOM 732 O O . ALA A 1 92 ? 6.823 4.049 4.938 1.00 94.62 92 ALA A O 1
ATOM 733 N N . SER A 1 93 ? 7.982 2.368 3.990 1.00 92.69 93 SER A N 1
ATOM 734 C CA . SER A 1 93 ? 9.301 2.880 4.387 1.00 92.69 93 SER A CA 1
ATOM 735 C C . SER A 1 93 ? 9.789 4.023 3.489 1.00 92.69 93 SER A C 1
ATOM 737 O O . SER A 1 93 ? 10.522 4.892 3.957 1.00 92.69 93 SER A O 1
ATOM 739 N N . GLY A 1 94 ? 9.365 4.059 2.220 1.00 88.75 94 GLY A N 1
ATOM 740 C CA . GLY A 1 94 ? 9.743 5.100 1.271 1.00 88.75 94 GLY A CA 1
ATOM 741 C C . GLY A 1 94 ? 8.659 5.436 0.245 1.00 88.75 94 GLY A C 1
ATOM 742 O O . GLY A 1 94 ? 7.920 4.575 -0.241 1.00 88.75 94 GLY A O 1
ATOM 743 N N . ALA A 1 95 ? 8.618 6.714 -0.127 1.00 88.94 95 ALA A N 1
ATOM 744 C CA . ALA A 1 95 ? 7.856 7.260 -1.246 1.00 88.94 95 ALA A CA 1
ATOM 745 C C . ALA A 1 95 ? 8.682 8.382 -1.893 1.00 88.94 95 ALA A C 1
ATOM 747 O O . ALA A 1 95 ? 9.298 9.183 -1.188 1.00 88.94 95 ALA A O 1
ATOM 748 N N . CYS A 1 96 ? 8.730 8.444 -3.225 1.00 86.81 96 CYS A N 1
ATOM 749 C CA . CYS A 1 96 ? 9.401 9.546 -3.914 1.00 86.81 96 CYS A CA 1
ATOM 750 C C . CYS A 1 96 ? 8.493 10.794 -3.958 1.00 86.81 96 CYS A C 1
ATOM 752 O O . CYS A 1 96 ? 7.267 10.650 -3.881 1.00 86.81 96 CYS A O 1
ATOM 754 N N . PRO A 1 97 ? 9.047 12.008 -4.152 1.00 88.38 97 PRO A N 1
ATOM 755 C CA . PRO A 1 97 ? 8.261 13.246 -4.179 1.00 88.38 97 PRO A CA 1
ATOM 756 C C . PRO A 1 97 ? 7.116 13.239 -5.197 1.00 88.38 97 PRO A C 1
ATOM 758 O O . PRO A 1 97 ? 6.028 13.723 -4.897 1.00 88.38 97 PRO A O 1
ATOM 761 N N . LEU A 1 98 ? 7.339 12.649 -6.378 1.00 85.50 98 LEU A N 1
ATOM 762 C CA . LEU A 1 98 ? 6.318 12.551 -7.422 1.00 85.50 98 LEU A CA 1
ATOM 763 C C . LEU A 1 98 ? 5.135 11.693 -6.962 1.00 85.50 98 LEU A C 1
ATOM 765 O O . LEU A 1 98 ? 3.984 12.092 -7.112 1.00 85.50 98 LEU A O 1
ATOM 769 N N . SER A 1 99 ? 5.427 10.535 -6.367 1.00 87.00 99 SER A N 1
ATOM 770 C CA . SER A 1 99 ? 4.400 9.635 -5.851 1.00 87.00 99 SER A CA 1
ATOM 771 C C . SER A 1 99 ? 3.633 10.256 -4.685 1.00 87.00 99 SER A C 1
ATOM 773 O O . SER A 1 99 ? 2.408 10.228 -4.682 1.00 87.00 99 SER A O 1
ATOM 775 N N . HIS A 1 100 ? 4.334 10.899 -3.746 1.00 90.81 100 HIS A N 1
ATOM 776 C CA . HIS A 1 100 ? 3.699 11.609 -2.643 1.00 90.81 100 HIS A CA 1
ATOM 777 C C . HIS A 1 100 ? 2.759 12.686 -3.183 1.00 90.81 100 HIS A C 1
ATOM 779 O O . HIS A 1 100 ? 1.585 12.694 -2.837 1.00 90.81 100 HIS A O 1
ATOM 785 N N . SER A 1 101 ? 3.256 13.545 -4.082 1.00 90.62 101 SER A N 1
ATOM 786 C CA . SER A 1 101 ? 2.450 14.595 -4.700 1.00 90.62 101 SER A CA 1
ATOM 787 C C . SER A 1 101 ? 1.189 14.021 -5.332 1.00 90.62 101 SER A C 1
ATOM 789 O O . SER A 1 101 ? 0.117 14.507 -5.013 1.00 90.62 101 SER A O 1
ATOM 791 N N . TYR A 1 102 ? 1.296 12.973 -6.153 1.00 90.38 102 TYR A N 1
ATOM 792 C CA . TYR A 1 102 ? 0.141 12.368 -6.819 1.00 90.38 102 TYR A CA 1
ATOM 793 C C . TYR A 1 102 ? -0.940 11.886 -5.834 1.00 90.38 102 TYR A C 1
ATOM 795 O O . TYR A 1 102 ? -2.119 12.153 -6.042 1.00 90.38 102 TYR A O 1
ATOM 803 N N . PHE A 1 103 ? -0.553 11.198 -4.753 1.00 90.69 103 PHE A N 1
ATOM 804 C CA . PHE A 1 103 ? -1.509 10.643 -3.785 1.00 90.69 103 PHE A CA 1
ATOM 805 C C . PHE A 1 103 ? -2.052 11.673 -2.782 1.00 90.69 103 PHE A C 1
ATOM 807 O O . PHE A 1 103 ? -3.055 11.398 -2.127 1.00 90.69 103 PHE A O 1
ATOM 814 N N . THR A 1 104 ? -1.423 12.846 -2.648 1.00 90.12 104 THR A N 1
ATOM 815 C CA . THR A 1 104 ? -1.861 13.889 -1.701 1.00 90.12 104 THR A CA 1
ATOM 816 C C . THR A 1 104 ? -2.420 15.149 -2.360 1.00 90.12 104 THR A C 1
ATOM 818 O O . THR A 1 104 ? -2.961 15.994 -1.653 1.00 90.12 104 THR A O 1
ATOM 821 N N . SER A 1 105 ? -2.274 15.330 -3.676 1.00 83.88 105 SER A N 1
ATOM 822 C CA . SER A 1 105 ? -2.663 16.557 -4.395 1.00 83.88 105 SER A CA 1
ATOM 823 C C . SER A 1 105 ? -4.157 16.634 -4.735 1.00 83.88 105 SER A C 1
ATOM 825 O O . SER A 1 105 ? -4.496 17.020 -5.851 1.00 83.88 105 SER A O 1
ATOM 827 N N . GLY A 1 106 ? -5.025 16.218 -3.810 1.00 60.84 106 GLY A N 1
ATOM 828 C CA . GLY A 1 106 ? -6.483 16.266 -3.975 1.00 60.84 106 GLY A CA 1
ATOM 829 C C . GLY A 1 106 ? -7.020 17.648 -4.329 1.00 60.84 106 GLY A C 1
ATOM 830 O O . GLY A 1 106 ? -6.459 18.651 -3.830 1.00 60.84 106 GLY A O 1
#

Nearest PDB structures (foldseek):
  7ee6-assembly1_G  TM=5.956E-01  e=1.607E+00  Salmonella enterica subsp. enterica serovar Typhi str. CT18
  4z9d-assembly3_C  TM=6.233E-01  e=2.542E+00  Escherichia coli
  5ja8-assembly4_G  TM=4.503E-01  e=2.230E+00  Vibrio cholerae O1 biovar El Tor str. N16961
  6vx4-assembly1_G  TM=5.875E-01  e=4.022E+00  Salmonella enterica subsp. enterica serovar Typhi str. CT18
  4z9c-assembly1_A  TM=6.108E-01  e=5.959E+00  Escherichia coli